Protein AF-A0A4Y7PKW7-F1 (afdb_monomer_lite)

Secondary structure (DSSP, 8-state):
---------------------------PPPPPPPHHHHHHHHHHHHH-SS--HHHHHHHHHHHT--HHHHHH-

Sequence (73 aa):
SPYARADSDISSGHSPQPETPTEPVIKKKRKRADATQLKILNEVYARTAFPTTEERQELAKILNMSARSVQIW

Organism: NCBI:txid50990

Radius of gyration: 25.78 Å; chains: 1; bounding box: 39×68×43 Å

Structure (mmCIF, N/CA/C/O backbone):
data_AF-A0A4Y7PKW7-F1
#
_entry.id   AF-A0A4Y7PKW7-F1
#
loop_
_atom_site.group_PDB
_atom_site.id
_atom_site.type_symbol
_atom_site.label_atom_id
_atom_site.label_alt_id
_atom_site.label_comp_id
_atom_site.label_asym_id
_atom_site.label_entity_id
_atom_site.label_seq_id
_atom_site.pdbx_PDB_ins_code
_atom_site.Cartn_x
_atom_site.Cartn_y
_atom_site.Cartn_z
_atom_site.occupancy
_atom_site.B_iso_or_equiv
_atom_site.auth_seq_id
_atom_site.auth_comp_id
_atom_site.auth_asym_id
_atom_site.auth_atom_id
_atom_site.pdbx_PDB_model_num
ATOM 1 N N . SER A 1 1 ? -9.717 57.369 -32.021 1.00 43.75 1 SER A N 1
ATOM 2 C CA . SER A 1 1 ? -9.334 56.128 -32.718 1.00 43.75 1 SER A CA 1
ATOM 3 C C . SER A 1 1 ? -8.602 55.197 -31.766 1.00 43.75 1 SER A C 1
ATOM 5 O O . SER A 1 1 ? -7.726 55.682 -31.059 1.00 43.75 1 SER A O 1
ATOM 7 N N . PRO A 1 2 ? -8.991 53.914 -31.687 1.00 60.06 2 PRO A N 1
ATOM 8 C CA . PRO A 1 2 ? -8.398 52.910 -30.806 1.00 60.06 2 PRO A CA 1
ATOM 9 C C . PRO A 1 2 ? -7.176 52.227 -31.459 1.00 60.06 2 PRO A C 1
ATOM 11 O O . PRO A 1 2 ? -7.142 52.062 -32.672 1.00 60.06 2 PRO A O 1
ATOM 14 N N . TYR A 1 3 ? -6.222 51.803 -30.623 1.00 49.34 3 TYR A N 1
ATOM 15 C CA . TYR A 1 3 ? -5.026 50.988 -30.912 1.00 49.34 3 TYR A CA 1
ATOM 16 C C . TYR A 1 3 ? -3.864 51.623 -31.697 1.00 49.34 3 TYR A C 1
ATOM 18 O O . TYR A 1 3 ? -3.642 51.336 -32.867 1.00 49.34 3 TYR A O 1
ATOM 26 N N . ALA A 1 4 ? -2.995 52.331 -30.972 1.00 59.69 4 ALA A N 1
ATOM 27 C CA . ALA A 1 4 ? -1.553 52.195 -31.173 1.00 59.69 4 ALA A CA 1
ATOM 28 C C . ALA A 1 4 ? -1.044 51.241 -30.082 1.00 59.69 4 ALA A C 1
ATOM 30 O O . ALA A 1 4 ? -0.906 51.620 -28.920 1.00 59.69 4 ALA A O 1
ATOM 31 N N . ARG A 1 5 ? -0.883 49.960 -30.424 1.00 57.81 5 ARG A N 1
ATOM 32 C CA . ARG A 1 5 ? -0.323 48.952 -29.522 1.00 57.81 5 ARG A CA 1
ATOM 33 C C . ARG A 1 5 ? 1.187 49.195 -29.483 1.00 57.81 5 ARG A C 1
ATOM 35 O O . ARG A 1 5 ? 1.893 48.789 -30.394 1.00 57.81 5 ARG A O 1
ATOM 42 N N . ALA A 1 6 ? 1.652 49.943 -28.486 1.00 57.94 6 ALA A N 1
ATOM 43 C CA . ALA A 1 6 ? 3.072 50.028 -28.188 1.00 57.94 6 ALA A CA 1
ATOM 44 C C . ALA A 1 6 ? 3.521 48.645 -27.701 1.00 57.94 6 ALA A C 1
ATOM 46 O O . ALA A 1 6 ? 3.071 48.191 -26.645 1.00 57.94 6 ALA A O 1
ATOM 47 N N . ASP A 1 7 ? 4.347 47.970 -28.501 1.00 55.22 7 ASP A N 1
ATOM 48 C CA . ASP A 1 7 ? 5.157 46.835 -28.069 1.00 55.22 7 ASP A CA 1
ATOM 49 C C . ASP A 1 7 ? 5.964 47.294 -26.858 1.00 55.22 7 ASP A C 1
ATOM 51 O O . ASP A 1 7 ? 6.966 48.001 -26.958 1.00 55.22 7 ASP A O 1
ATOM 55 N N . SER A 1 8 ? 5.436 46.971 -25.682 1.00 56.97 8 SER A N 1
ATOM 56 C CA . SER A 1 8 ? 6.154 47.126 -24.433 1.00 56.97 8 SER A CA 1
ATOM 57 C C . SER A 1 8 ? 7.168 45.999 -24.421 1.00 56.97 8 SER A C 1
ATOM 59 O O . SER A 1 8 ? 6.877 44.888 -23.982 1.00 56.97 8 SER A O 1
ATOM 61 N N . ASP A 1 9 ? 8.323 46.315 -24.998 1.00 55.22 9 ASP A N 1
ATOM 62 C CA . ASP A 1 9 ? 9.615 45.694 -24.774 1.00 55.22 9 ASP A CA 1
ATOM 63 C C . ASP A 1 9 ? 9.809 45.545 -23.258 1.00 55.22 9 ASP A C 1
ATOM 65 O O . ASP A 1 9 ? 10.319 46.418 -22.557 1.00 55.22 9 ASP A O 1
ATOM 69 N N . ILE A 1 10 ? 9.300 44.442 -22.708 1.00 58.09 10 ILE A N 1
ATOM 70 C CA . ILE A 1 10 ? 9.744 43.936 -21.418 1.00 58.09 10 ILE A CA 1
ATOM 71 C C . ILE A 1 10 ? 11.114 43.328 -21.671 1.00 58.09 10 ILE A C 1
ATOM 73 O O . ILE A 1 10 ? 11.279 42.117 -21.817 1.00 58.09 10 ILE A O 1
ATOM 77 N N . SER A 1 11 ? 12.089 44.233 -21.718 1.00 55.94 11 SER A N 1
ATOM 78 C CA . SER A 1 11 ? 13.483 44.020 -21.372 1.00 55.94 11 SER A CA 1
ATOM 79 C C . SER A 1 11 ? 13.544 43.364 -19.989 1.00 55.94 11 SER A C 1
ATOM 81 O O . SER A 1 11 ? 13.727 43.995 -18.949 1.00 55.94 11 SER A O 1
ATOM 83 N N . SER A 1 12 ? 13.290 42.057 -19.961 1.00 51.28 12 SER A N 1
ATOM 84 C CA . SER A 1 12 ? 13.586 41.205 -18.826 1.00 51.28 12 SER A CA 1
ATOM 85 C C . SER A 1 12 ? 15.076 40.938 -18.916 1.00 51.28 12 SER A C 1
ATOM 87 O O . SER A 1 12 ? 15.512 40.098 -19.700 1.00 51.28 12 SER A O 1
ATOM 89 N N . GLY A 1 13 ? 15.853 41.717 -18.162 1.00 52.12 13 GLY A N 1
ATOM 90 C CA . GLY A 1 13 ? 17.296 41.570 -18.043 1.00 52.12 13 GLY A CA 1
ATOM 91 C C . GLY A 1 13 ? 17.676 40.133 -17.695 1.00 52.12 13 GLY A C 1
ATOM 92 O O . GLY A 1 13 ? 17.703 39.745 -16.531 1.00 52.12 13 GLY A O 1
ATOM 93 N N . HIS A 1 14 ? 17.983 39.341 -18.717 1.00 54.66 14 HIS A N 1
ATOM 94 C CA . HIS A 1 14 ? 18.699 38.091 -18.578 1.00 54.66 14 HIS A CA 1
ATOM 95 C C . HIS 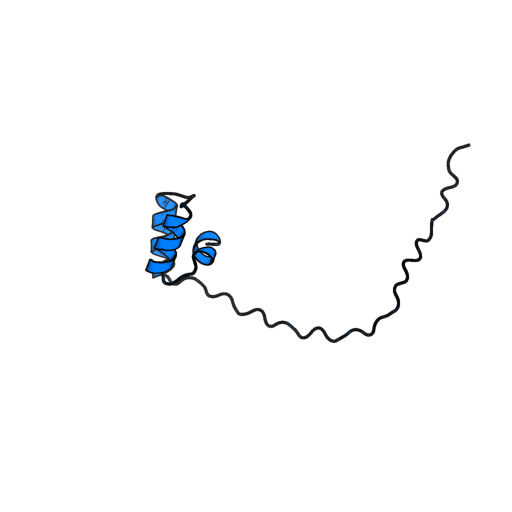A 1 14 ? 20.181 38.428 -18.704 1.00 54.66 14 HIS A C 1
ATOM 97 O O . HIS A 1 14 ? 20.747 38.480 -19.793 1.00 54.66 14 HIS A O 1
ATOM 103 N N . SER A 1 15 ? 20.790 38.747 -17.563 1.00 56.22 15 SER A N 1
ATOM 104 C CA . SER A 1 15 ? 22.243 38.717 -17.436 1.00 56.22 15 SER A CA 1
ATOM 105 C C . SER A 1 15 ? 22.690 37.271 -17.699 1.00 56.22 15 SER A C 1
ATOM 107 O O . SER A 1 15 ? 22.139 36.378 -17.049 1.00 56.22 15 SER A O 1
ATOM 109 N N . PRO A 1 16 ? 23.622 37.000 -18.631 1.00 56.16 16 PRO A N 1
ATOM 110 C CA . PRO A 1 16 ? 24.117 35.651 -18.868 1.00 56.16 16 PRO A CA 1
ATOM 111 C C . PRO A 1 16 ? 24.949 35.227 -17.654 1.00 56.16 16 PRO A C 1
ATOM 113 O O . PRO A 1 16 ? 26.135 35.531 -17.533 1.00 56.16 16 PRO A O 1
ATOM 116 N N . GLN A 1 17 ? 24.291 34.576 -16.699 1.00 48.19 17 GLN A N 1
ATOM 117 C CA . GLN A 1 17 ? 24.946 33.909 -15.587 1.00 48.19 17 GLN A CA 1
ATOM 118 C C . GLN A 1 17 ? 25.707 32.702 -16.158 1.00 48.19 17 GLN A C 1
ATOM 120 O O . GLN A 1 17 ? 25.124 31.951 -16.936 1.00 48.19 17 GLN A O 1
ATOM 125 N N . PRO A 1 18 ? 26.991 32.498 -15.813 1.00 57.28 18 PRO A N 1
ATOM 126 C CA . PRO A 1 18 ? 27.751 31.363 -16.314 1.00 57.28 18 PRO A CA 1
ATOM 127 C C . PRO A 1 18 ? 27.056 30.067 -15.895 1.00 57.28 18 PRO A C 1
ATOM 129 O O . PRO A 1 18 ? 26.869 29.806 -14.706 1.00 57.28 18 PRO A O 1
ATOM 132 N N . GLU A 1 19 ? 26.663 29.296 -16.904 1.00 53.44 19 GLU A N 1
ATOM 133 C CA . GLU A 1 19 ? 26.093 27.957 -16.828 1.00 53.44 19 GLU A CA 1
ATOM 134 C C . GLU A 1 19 ? 26.959 27.099 -15.888 1.00 53.44 19 GLU A C 1
ATOM 136 O O . GLU A 1 19 ? 28.042 26.632 -16.252 1.00 53.44 19 GLU A O 1
ATOM 141 N N . THR A 1 20 ? 26.527 26.908 -14.642 1.00 59.56 20 THR A N 1
ATOM 142 C CA . THR A 1 20 ? 27.135 25.895 -13.784 1.00 59.56 20 THR A CA 1
ATOM 143 C C . THR A 1 20 ? 26.756 24.529 -14.362 1.00 59.56 20 THR A C 1
ATOM 145 O O . THR A 1 20 ? 25.574 24.295 -14.640 1.00 59.56 20 THR A O 1
ATOM 148 N N . PRO A 1 21 ? 27.712 23.604 -14.575 1.00 58.38 21 PRO A N 1
ATOM 149 C CA . PRO A 1 21 ? 27.387 22.271 -15.055 1.00 58.38 21 PRO A CA 1
ATOM 150 C C . PRO A 1 21 ? 26.464 21.617 -14.030 1.00 58.38 21 PRO A C 1
ATOM 152 O O . PRO A 1 21 ? 26.877 21.295 -12.917 1.00 58.38 21 PRO A O 1
ATOM 155 N N . THR A 1 22 ? 25.189 21.466 -14.383 1.00 59.41 22 THR A N 1
ATOM 156 C CA . THR A 1 22 ? 24.238 20.710 -13.574 1.00 59.41 22 THR A CA 1
ATOM 157 C C . THR A 1 22 ? 24.667 19.254 -13.659 1.00 59.41 22 THR A C 1
ATOM 159 O O . THR A 1 22 ? 24.385 18.565 -14.639 1.00 59.41 22 THR A O 1
ATOM 162 N N . GLU A 1 23 ? 25.421 18.813 -12.653 1.00 62.75 23 GLU A N 1
ATOM 163 C CA . GLU A 1 23 ? 25.792 17.419 -12.458 1.00 62.75 23 GLU A CA 1
ATOM 164 C C . GLU A 1 23 ? 24.533 16.552 -12.624 1.00 62.75 23 GLU A C 1
ATOM 166 O O . GLU A 1 23 ? 23.487 16.863 -12.036 1.00 62.75 23 GLU A O 1
ATOM 171 N N . PRO A 1 24 ? 24.569 15.490 -13.448 1.00 61.28 24 PRO A N 1
ATOM 172 C CA . PRO A 1 24 ? 23.409 14.642 -13.635 1.00 61.28 24 PRO A CA 1
ATOM 173 C C . PRO A 1 24 ? 23.114 13.964 -12.301 1.00 61.28 24 PRO A C 1
ATOM 175 O O . PRO A 1 24 ? 23.785 13.010 -11.915 1.00 61.28 24 PRO A O 1
ATOM 178 N N . VAL A 1 25 ? 22.094 14.450 -11.589 1.00 63.47 25 VAL A N 1
ATOM 179 C CA . VAL A 1 25 ? 21.559 13.788 -10.399 1.00 63.47 25 VAL A CA 1
ATOM 180 C C . VAL A 1 25 ? 21.129 12.394 -10.838 1.00 63.47 25 VAL A C 1
ATOM 182 O O . VAL A 1 25 ? 20.066 12.215 -11.440 1.00 63.47 25 VAL A O 1
ATOM 185 N N . ILE A 1 26 ? 21.984 11.400 -10.587 1.00 64.19 26 ILE A N 1
ATOM 186 C CA . ILE A 1 26 ? 21.724 9.998 -10.897 1.00 64.19 26 ILE A CA 1
ATOM 187 C C . ILE A 1 26 ? 20.529 9.595 -10.039 1.00 64.19 26 ILE A C 1
ATOM 189 O O . ILE A 1 26 ? 20.652 9.267 -8.859 1.00 64.19 26 ILE A O 1
ATOM 193 N N . LYS A 1 27 ? 19.333 9.678 -10.629 1.00 62.41 27 LYS A N 1
ATOM 194 C CA . LYS A 1 27 ? 18.079 9.314 -9.976 1.00 62.41 27 LYS A CA 1
ATOM 195 C C . LYS A 1 27 ? 18.219 7.870 -9.517 1.00 62.41 27 LYS A C 1
ATOM 197 O O . LYS A 1 27 ? 18.349 6.959 -10.337 1.00 62.41 27 LYS A O 1
ATOM 202 N N . LYS A 1 28 ? 18.217 7.668 -8.199 1.00 63.78 28 LYS A N 1
ATOM 203 C CA . LYS A 1 28 ? 18.275 6.345 -7.575 1.00 63.78 28 LYS A CA 1
ATOM 204 C C . LYS A 1 28 ? 17.253 5.436 -8.265 1.00 63.78 28 LYS A C 1
ATOM 206 O O . LYS A 1 28 ? 16.063 5.755 -8.294 1.00 63.78 28 LYS A O 1
ATOM 211 N N . LYS A 1 29 ? 17.726 4.340 -8.872 1.00 66.12 29 LYS A N 1
ATOM 212 C CA . LYS A 1 29 ? 16.876 3.395 -9.611 1.00 66.12 29 LYS A CA 1
ATOM 213 C C . LYS A 1 29 ? 15.720 2.951 -8.707 1.00 66.12 29 LYS A C 1
ATOM 215 O O . LYS A 1 29 ? 15.942 2.546 -7.565 1.00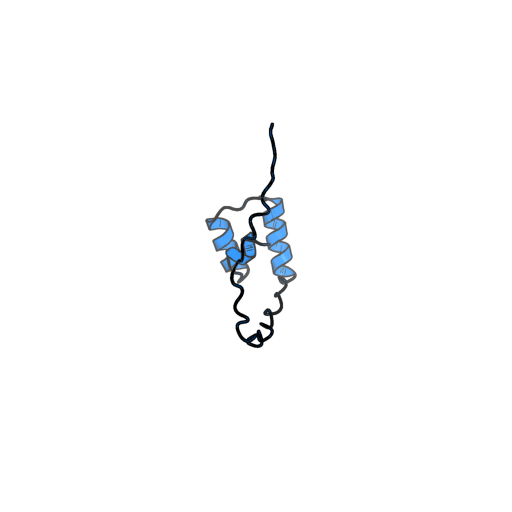 66.12 29 LYS A O 1
ATOM 220 N N . ARG A 1 30 ? 14.486 3.064 -9.210 1.00 69.12 30 ARG A N 1
ATOM 221 C CA . ARG A 1 30 ? 13.268 2.667 -8.487 1.00 69.12 30 ARG A CA 1
ATOM 222 C C . ARG A 1 30 ? 13.366 1.186 -8.104 1.00 69.12 30 ARG A C 1
ATOM 224 O O . ARG A 1 30 ? 13.612 0.352 -8.971 1.00 69.12 30 ARG A O 1
ATOM 231 N N . LYS A 1 31 ? 13.150 0.857 -6.827 1.00 72.94 31 LYS A N 1
ATOM 232 C CA . LYS A 1 31 ? 12.965 -0.534 -6.391 1.00 72.94 31 LYS A CA 1
ATOM 233 C C . LYS A 1 31 ? 11.548 -0.966 -6.758 1.00 72.94 31 LYS A C 1
ATOM 235 O O . LYS A 1 31 ? 10.594 -0.303 -6.356 1.00 72.94 31 LYS A O 1
ATOM 240 N N . ARG A 1 32 ? 11.414 -2.042 -7.536 1.00 78.19 32 ARG A N 1
ATOM 241 C CA . ARG A 1 32 ? 10.117 -2.705 -7.711 1.00 78.19 32 ARG A CA 1
ATOM 242 C C . ARG A 1 32 ? 9.769 -3.450 -6.424 1.00 78.19 32 ARG A C 1
ATOM 244 O O . ARG A 1 32 ? 10.673 -3.941 -5.752 1.00 78.19 32 ARG A O 1
ATOM 251 N N . ALA A 1 33 ? 8.482 -3.490 -6.095 1.00 82.81 33 ALA A N 1
ATOM 252 C CA . ALA A 1 33 ? 7.989 -4.345 -5.026 1.00 82.81 33 ALA A CA 1
ATOM 253 C C . ALA A 1 33 ? 8.227 -5.819 -5.398 1.00 82.81 33 ALA A C 1
ATOM 255 O O . ALA A 1 33 ? 8.120 -6.189 -6.571 1.00 82.81 33 ALA A O 1
ATOM 256 N N . ASP A 1 34 ? 8.580 -6.628 -4.405 1.00 88.06 34 ASP A N 1
ATOM 257 C CA . ASP A 1 34 ? 8.771 -8.072 -4.527 1.00 88.06 34 ASP A CA 1
ATOM 258 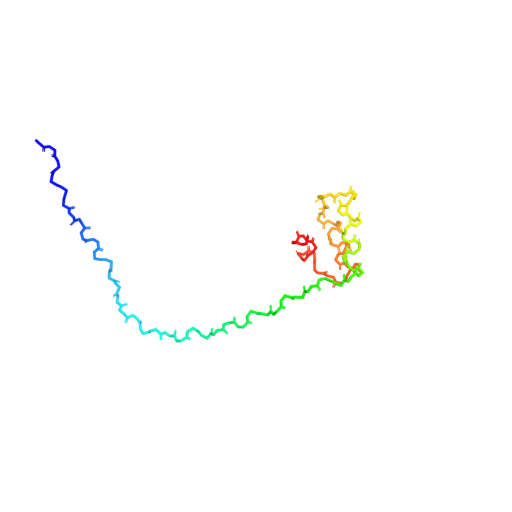C C . ASP A 1 34 ? 7.453 -8.779 -4.892 1.00 88.06 34 ASP A C 1
ATOM 260 O O . ASP A 1 34 ? 6.368 -8.273 -4.598 1.00 88.06 34 ASP A O 1
ATOM 264 N N . ALA A 1 35 ? 7.516 -9.966 -5.501 1.00 88.81 35 ALA A N 1
ATOM 265 C CA . ALA A 1 35 ? 6.321 -10.727 -5.874 1.00 88.81 35 ALA A CA 1
ATOM 266 C C . ALA A 1 35 ? 5.409 -11.025 -4.668 1.00 88.81 35 ALA A C 1
ATOM 268 O O . ALA A 1 35 ? 4.183 -10.997 -4.797 1.00 88.81 35 ALA A O 1
ATOM 269 N N . THR A 1 36 ? 5.992 -11.247 -3.487 1.00 89.19 36 THR A N 1
ATOM 270 C CA . THR A 1 36 ? 5.238 -11.452 -2.240 1.00 89.19 36 THR A CA 1
ATOM 271 C C . THR A 1 36 ? 4.530 -10.170 -1.804 1.00 89.19 36 THR A C 1
ATOM 273 O O . THR A 1 36 ? 3.360 -10.199 -1.424 1.00 89.19 36 THR A O 1
ATOM 276 N N . GLN A 1 37 ? 5.214 -9.028 -1.933 1.00 92.06 37 GLN A N 1
ATOM 277 C CA . GLN A 1 37 ? 4.649 -7.715 -1.617 1.00 92.06 37 GLN A CA 1
ATOM 278 C C . GLN A 1 37 ? 3.489 -7.376 -2.558 1.00 92.06 37 GLN A C 1
ATOM 280 O O . GLN A 1 37 ? 2.434 -6.949 -2.100 1.00 92.06 37 GLN A O 1
ATOM 285 N N . LEU A 1 38 ? 3.649 -7.637 -3.859 1.00 93.00 38 LEU A N 1
ATOM 286 C CA . LEU A 1 38 ? 2.598 -7.427 -4.855 1.00 93.00 38 LEU A CA 1
ATOM 287 C C . LEU A 1 38 ? 1.342 -8.251 -4.562 1.00 93.00 38 LEU A C 1
ATOM 289 O O . LEU A 1 38 ? 0.242 -7.737 -4.735 1.0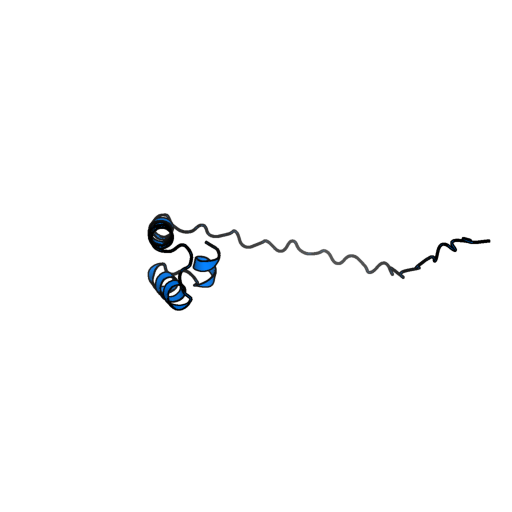0 93.00 38 LEU A O 1
ATOM 293 N N . LYS A 1 39 ? 1.478 -9.508 -4.123 1.00 94.25 39 LYS A N 1
ATOM 294 C CA . LYS A 1 39 ? 0.319 -10.349 -3.786 1.00 94.25 39 LYS A CA 1
ATOM 295 C C . LYS A 1 39 ? -0.534 -9.726 -2.685 1.00 94.25 39 LYS A C 1
ATOM 297 O O . LYS A 1 39 ? -1.720 -9.505 -2.895 1.00 94.25 39 LYS A O 1
ATOM 302 N N . ILE A 1 40 ? 0.086 -9.376 -1.562 1.00 92.62 40 ILE A N 1
ATOM 303 C CA . ILE A 1 40 ? -0.617 -8.809 -0.404 1.00 92.62 40 ILE A CA 1
ATOM 304 C C . ILE A 1 40 ? -1.246 -7.459 -0.757 1.00 92.62 40 ILE A C 1
ATOM 306 O O . ILE A 1 40 ? -2.397 -7.204 -0.416 1.00 92.62 40 ILE A O 1
ATOM 310 N N . LEU A 1 41 ? -0.519 -6.598 -1.473 1.00 93.44 41 LEU A N 1
ATOM 311 C CA . LEU A 1 41 ? -1.047 -5.297 -1.875 1.00 93.44 41 LEU A CA 1
ATOM 312 C C . LEU A 1 41 ? -2.266 -5.434 -2.812 1.00 93.44 41 LEU A C 1
ATOM 314 O O . LEU A 1 41 ? -3.247 -4.713 -2.642 1.00 93.44 41 LEU A O 1
ATOM 318 N N . ASN A 1 42 ? -2.261 -6.408 -3.733 1.00 94.75 42 ASN A N 1
ATOM 319 C CA . ASN A 1 42 ? -3.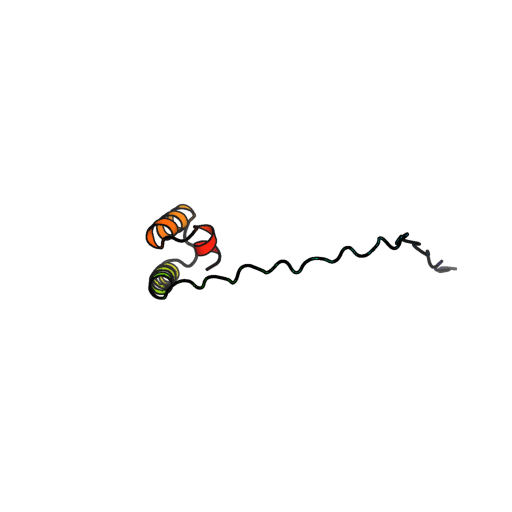429 -6.719 -4.567 1.00 94.75 42 ASN A CA 1
ATOM 320 C C . ASN A 1 42 ? -4.597 -7.296 -3.752 1.00 94.75 42 ASN A C 1
ATOM 322 O O . ASN A 1 42 ? -5.745 -6.942 -4.011 1.00 94.75 42 ASN A O 1
ATOM 326 N N . GLU A 1 43 ? -4.333 -8.160 -2.767 1.00 94.19 43 GLU A N 1
ATOM 327 C CA . GLU A 1 43 ? -5.374 -8.694 -1.877 1.00 94.19 43 GLU A CA 1
ATOM 328 C C . GLU A 1 43 ? -6.064 -7.588 -1.076 1.00 94.19 43 GLU A C 1
ATOM 330 O O . GLU A 1 43 ? -7.288 -7.593 -0.943 1.00 94.19 43 GLU A O 1
ATOM 335 N N . VAL A 1 44 ? -5.296 -6.621 -0.565 1.00 93.56 44 VAL A N 1
ATOM 336 C CA . VAL A 1 44 ? -5.849 -5.447 0.120 1.00 93.56 44 VAL A CA 1
ATOM 337 C C . VAL A 1 44 ? -6.665 -4.613 -0.850 1.00 93.56 44 VAL A C 1
ATOM 339 O O . VAL A 1 44 ? -7.804 -4.294 -0.532 1.00 93.56 44 VAL A O 1
ATOM 342 N N . TYR A 1 45 ? -6.128 -4.310 -2.033 1.00 94.00 45 TYR A N 1
ATOM 343 C CA . TYR A 1 45 ? -6.828 -3.516 -3.041 1.00 94.00 45 TYR A CA 1
ATOM 344 C C . TYR A 1 45 ? -8.166 -4.146 -3.456 1.00 94.00 45 TYR A C 1
ATOM 346 O O . TYR A 1 45 ? -9.165 -3.446 -3.609 1.00 94.00 45 TYR A O 1
ATOM 354 N N . ALA A 1 46 ? -8.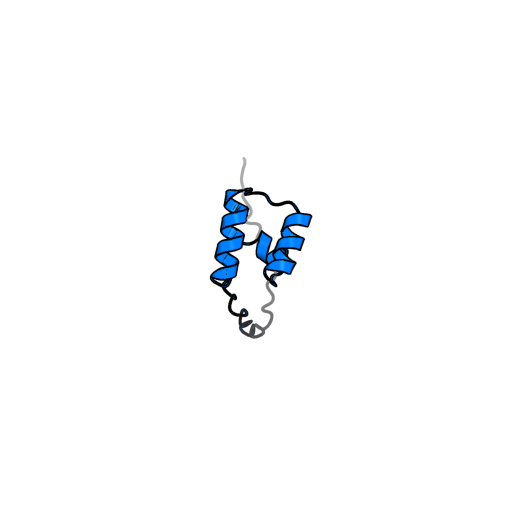211 -5.478 -3.562 1.00 94.88 46 ALA A N 1
ATOM 355 C CA . ALA A 1 46 ? -9.436 -6.220 -3.842 1.00 94.88 46 ALA A CA 1
ATOM 356 C C . ALA A 1 46 ? -10.484 -6.108 -2.718 1.00 94.88 46 ALA A C 1
ATOM 358 O O . ALA A 1 46 ? -11.679 -6.187 -2.996 1.00 94.88 46 ALA A O 1
ATOM 359 N N . ARG A 1 47 ? -10.062 -5.922 -1.459 1.00 93.69 47 ARG A N 1
ATOM 360 C CA . ARG A 1 47 ? -10.963 -5.695 -0.312 1.00 93.69 47 ARG A CA 1
ATOM 361 C C . ARG A 1 47 ? -11.375 -4.232 -0.193 1.00 93.69 47 ARG A C 1
ATOM 363 O O . ARG A 1 47 ? -12.541 -3.935 0.042 1.00 93.69 47 ARG A O 1
ATOM 370 N N . THR A 1 48 ? -10.409 -3.328 -0.317 1.00 90.88 48 THR A N 1
ATOM 371 C CA . THR A 1 48 ? -10.588 -1.883 -0.233 1.00 90.88 48 THR A CA 1
ATOM 372 C C . THR A 1 48 ? -9.561 -1.165 -1.104 1.00 90.88 48 THR A C 1
ATOM 374 O O . THR A 1 48 ? -8.352 -1.240 -0.888 1.00 90.88 48 THR A O 1
ATOM 377 N N . ALA A 1 49 ? -10.051 -0.403 -2.081 1.00 90.50 49 ALA A N 1
ATOM 378 C CA . ALA A 1 49 ? -9.213 0.458 -2.913 1.00 90.50 49 ALA A CA 1
ATOM 379 C C . ALA A 1 49 ? -8.719 1.715 -2.167 1.00 90.50 49 ALA A C 1
ATOM 381 O O . ALA A 1 49 ? -7.841 2.422 -2.660 1.00 90.50 49 ALA A O 1
ATOM 382 N N . PHE A 1 50 ? -9.275 2.000 -0.983 1.00 90.19 50 PHE A N 1
ATOM 383 C CA . PHE A 1 50 ? -8.972 3.187 -0.185 1.00 90.19 50 PHE A CA 1
ATOM 384 C C . PHE A 1 50 ? -8.617 2.791 1.255 1.00 90.19 50 PHE A C 1
ATOM 386 O O . PHE A 1 50 ? -9.381 3.085 2.177 1.00 90.19 50 PHE A O 1
ATOM 393 N N . PRO A 1 51 ? -7.471 2.120 1.477 1.00 91.94 51 PRO A N 1
ATOM 394 C CA . PRO A 1 51 ? -7.033 1.781 2.825 1.00 91.94 51 PRO A CA 1
ATOM 395 C C . PRO A 1 51 ? -6.814 3.055 3.646 1.00 91.94 51 PRO A C 1
ATOM 397 O O . PRO A 1 51 ? -6.278 4.052 3.148 1.00 91.94 51 PRO A O 1
ATOM 400 N N . THR A 1 52 ? -7.196 3.021 4.916 1.00 94.88 52 THR A N 1
ATOM 401 C CA . THR A 1 52 ? -7.001 4.120 5.869 1.00 94.88 52 THR A CA 1
ATOM 402 C C . THR A 1 52 ? -5.520 4.325 6.212 1.00 94.88 52 THR A C 1
ATOM 404 O O . THR A 1 52 ? -4.639 3.549 5.832 1.00 94.88 52 THR A O 1
ATOM 407 N N . THR A 1 53 ? -5.198 5.416 6.912 1.00 94.38 53 THR A N 1
ATOM 408 C CA . THR A 1 53 ? -3.809 5.710 7.301 1.00 94.38 53 THR A CA 1
ATOM 409 C C . THR A 1 53 ? -3.223 4.634 8.217 1.00 94.38 53 THR A C 1
ATOM 411 O O . THR A 1 53 ? -2.067 4.264 8.017 1.00 94.38 53 THR A O 1
ATOM 414 N N . GLU A 1 54 ? -4.003 4.108 9.165 1.00 94.38 54 GLU A N 1
ATOM 415 C CA . GLU A 1 54 ? -3.571 3.006 10.035 1.00 94.38 54 GLU A CA 1
ATOM 416 C C . GLU A 1 54 ? -3.327 1.721 9.243 1.00 94.38 54 GLU A C 1
ATOM 418 O O . GLU A 1 54 ? -2.250 1.139 9.356 1.00 94.38 54 GLU A O 1
ATOM 423 N N . GLU A 1 55 ? -4.244 1.341 8.349 1.00 93.00 55 GLU A N 1
ATOM 424 C CA . GLU A 1 55 ? -4.071 0.150 7.506 1.00 93.00 55 GLU A CA 1
ATOM 425 C C . GLU A 1 55 ? -2.809 0.248 6.638 1.00 93.00 55 GLU A C 1
ATOM 427 O O . GLU A 1 55 ? -2.035 -0.705 6.539 1.00 93.00 55 GLU A O 1
ATOM 432 N N . ARG A 1 56 ? -2.519 1.427 6.064 1.00 94.94 56 ARG A N 1
ATOM 433 C CA . ARG A 1 56 ? -1.267 1.640 5.315 1.00 94.94 56 ARG A CA 1
ATOM 434 C C . ARG A 1 56 ? -0.025 1.506 6.198 1.00 94.94 56 ARG A C 1
ATOM 436 O O . ARG A 1 56 ? 1.002 1.027 5.716 1.00 94.94 56 ARG A O 1
ATOM 443 N N . GLN A 1 57 ? -0.081 1.936 7.460 1.00 96.12 57 GLN A N 1
ATOM 444 C CA . GLN A 1 57 ? 1.028 1.772 8.407 1.00 96.12 57 GLN A CA 1
ATOM 445 C C . GLN A 1 57 ? 1.223 0.311 8.821 1.00 96.12 57 GLN A C 1
ATOM 447 O O . GLN A 1 57 ? 2.360 -0.129 8.982 1.00 96.12 57 GLN A O 1
ATOM 452 N N . GLU A 1 58 ? 0.144 -0.446 8.973 1.00 94.69 58 GLU A N 1
ATOM 453 C CA . GLU A 1 58 ? 0.205 -1.869 9.287 1.00 94.69 58 GLU A CA 1
ATOM 454 C C . GLU A 1 58 ? 0.787 -2.675 8.121 1.00 94.69 58 GLU A C 1
ATOM 456 O O . GLU A 1 58 ? 1.760 -3.411 8.295 1.00 94.69 58 GLU A O 1
ATOM 461 N N . LEU A 1 59 ? 0.307 -2.432 6.899 1.00 93.81 59 LEU A N 1
ATOM 462 C CA . LEU A 1 59 ? 0.853 -3.049 5.686 1.00 93.81 59 LEU A CA 1
ATOM 463 C C . LEU A 1 59 ? 2.325 -2.706 5.476 1.00 93.81 59 LEU A C 1
ATOM 465 O O . LEU A 1 59 ? 3.112 -3.565 5.091 1.00 93.81 59 LEU A O 1
ATOM 469 N N . ALA A 1 60 ? 2.725 -1.471 5.773 1.00 94.00 60 ALA A N 1
ATOM 470 C CA . ALA A 1 60 ? 4.122 -1.059 5.734 1.00 94.00 60 ALA A CA 1
ATOM 471 C C . ALA A 1 60 ? 5.009 -1.917 6.655 1.00 94.00 60 ALA A C 1
ATOM 473 O O . ALA A 1 60 ? 6.072 -2.369 6.224 1.00 94.00 60 ALA A O 1
ATOM 474 N N . LYS A 1 61 ? 4.555 -2.199 7.886 1.00 94.31 61 LYS A N 1
ATOM 475 C CA . LYS A 1 61 ? 5.270 -3.067 8.838 1.00 94.31 61 LYS A CA 1
ATOM 476 C C . LYS A 1 61 ? 5.358 -4.505 8.325 1.00 94.31 61 LYS A C 1
ATOM 478 O O . LYS A 1 61 ? 6.439 -5.082 8.345 1.00 94.31 61 LYS A O 1
ATOM 483 N N . ILE A 1 62 ? 4.249 -5.052 7.820 1.00 92.25 62 ILE A N 1
ATOM 484 C CA . ILE A 1 62 ? 4.169 -6.438 7.325 1.00 92.25 62 ILE A CA 1
ATOM 485 C C . ILE A 1 62 ? 5.051 -6.638 6.085 1.00 92.25 62 ILE A C 1
ATOM 487 O O . ILE A 1 62 ? 5.772 -7.625 5.973 1.00 92.25 62 ILE A O 1
ATOM 491 N N . LEU A 1 63 ? 5.013 -5.689 5.149 1.00 91.06 63 LEU A N 1
ATOM 492 C CA . LEU A 1 63 ? 5.729 -5.764 3.874 1.00 91.06 63 LEU A CA 1
ATOM 493 C C . LEU A 1 63 ? 7.167 -5.256 3.955 1.00 91.06 63 LEU A C 1
ATOM 495 O O . LEU A 1 63 ? 7.891 -5.320 2.960 1.00 91.06 63 LEU A O 1
ATOM 499 N N . ASN A 1 64 ? 7.573 -4.710 5.103 1.00 91.62 64 ASN A N 1
ATOM 500 C CA . ASN A 1 64 ? 8.825 -3.980 5.275 1.00 91.62 64 ASN A CA 1
ATOM 501 C C . ASN A 1 64 ? 9.002 -2.876 4.199 1.00 91.62 64 ASN A C 1
ATOM 503 O O . ASN A 1 64 ? 10.081 -2.674 3.631 1.00 91.62 64 ASN A O 1
ATOM 507 N N . MET A 1 65 ? 7.903 -2.180 3.890 1.00 90.88 65 MET A N 1
ATOM 508 C CA . MET A 1 65 ? 7.822 -1.037 2.974 1.00 90.88 65 MET A CA 1
ATOM 509 C C . MET A 1 65 ? 7.506 0.236 3.765 1.00 90.88 65 MET A C 1
ATOM 511 O O . MET A 1 65 ? 7.082 0.172 4.910 1.00 90.88 65 MET A O 1
ATOM 515 N N . SER A 1 66 ? 7.683 1.422 3.175 1.00 93.06 66 SER A N 1
ATOM 516 C CA . SER A 1 66 ? 7.192 2.651 3.815 1.00 93.06 66 SER A CA 1
ATOM 517 C C . SER A 1 66 ? 5.690 2.824 3.555 1.00 93.06 66 SER A C 1
ATOM 519 O O . SER A 1 66 ? 5.220 2.491 2.467 1.00 93.06 66 SER A O 1
ATOM 521 N N . ALA A 1 67 ? 4.935 3.416 4.488 1.00 92.69 67 ALA A N 1
ATOM 522 C CA . ALA A 1 67 ? 3.509 3.716 4.270 1.00 92.69 67 ALA A CA 1
ATOM 523 C C . ALA A 1 67 ? 3.286 4.608 3.034 1.00 92.69 67 ALA A C 1
ATOM 525 O O . ALA A 1 67 ? 2.285 4.486 2.331 1.00 92.69 67 ALA A O 1
ATOM 526 N N . ARG A 1 68 ? 4.266 5.465 2.714 1.00 92.31 68 ARG A N 1
ATOM 527 C CA . ARG A 1 68 ? 4.271 6.263 1.487 1.00 92.31 68 ARG A CA 1
ATOM 528 C C . ARG A 1 68 ? 4.429 5.399 0.234 1.00 92.31 68 ARG A C 1
ATOM 530 O O . ARG A 1 68 ? 3.787 5.687 -0.767 1.00 92.31 68 ARG A O 1
ATOM 537 N N . SER A 1 69 ? 5.253 4.351 0.287 1.00 90.62 69 SER A N 1
ATOM 538 C CA . SER A 1 69 ? 5.395 3.373 -0.798 1.00 90.62 69 SER A CA 1
ATOM 539 C C . SER A 1 69 ? 4.098 2.601 -1.026 1.00 90.62 69 SER A C 1
ATOM 541 O O . SER A 1 69 ? 3.727 2.435 -2.175 1.00 90.62 69 SER A O 1
ATOM 543 N N . VAL A 1 70 ? 3.403 2.196 0.044 1.00 91.25 70 VAL A N 1
ATOM 544 C CA . VAL A 1 70 ? 2.090 1.524 -0.027 1.00 91.25 70 VAL A CA 1
ATOM 545 C C . VAL A 1 70 ? 1.008 2.443 -0.603 1.00 91.25 70 VAL A C 1
ATOM 547 O O . VAL A 1 70 ? 0.137 1.969 -1.303 1.00 91.25 70 VAL A O 1
ATOM 550 N N . GLN A 1 71 ? 1.060 3.753 -0.340 1.00 93.50 71 GLN A N 1
ATOM 551 C CA . GLN A 1 71 ? 0.100 4.719 -0.896 1.00 93.50 71 GLN A CA 1
ATOM 552 C C . GLN A 1 71 ? 0.326 5.029 -2.388 1.00 93.50 71 GLN A C 1
ATOM 554 O O . GLN A 1 71 ? -0.610 5.401 -3.085 1.00 93.50 71 GLN A O 1
ATOM 559 N N . ILE A 1 72 ? 1.585 5.026 -2.840 1.00 90.81 72 ILE A N 1
ATOM 560 C CA . ILE A 1 72 ? 1.935 5.292 -4.248 1.00 90.81 72 ILE A CA 1
ATOM 561 C C . ILE A 1 72 ? 1.702 4.049 -5.111 1.00 90.81 72 ILE A C 1
ATOM 563 O O . ILE A 1 72 ? 1.483 4.186 -6.315 1.00 90.81 72 ILE A O 1
ATOM 567 N N . TRP A 1 73 ? 1.852 2.875 -4.499 1.00 90.88 73 TRP A N 1
ATOM 568 C CA . TRP A 1 73 ? 1.537 1.597 -5.112 1.00 90.88 73 TRP A CA 1
ATOM 569 C C . TRP A 1 73 ? 0.029 1.473 -5.306 1.00 90.88 73 TRP A C 1
ATOM 571 O O . TRP A 1 73 ? -0.355 1.095 -6.432 1.00 90.88 73 TRP A O 1
#

InterPro domains:
  IPR001356 Homeodomain [PF00046] (27-73)
  IPR001356 Homeodomain [PS50071] (24-73)
  IPR001356 Homeodomain [SM00389] (26-73)
  IPR001356 Homeodomain [cd00086] (27-73)
  IPR009057 Homedomain-like superfamily [SSF46689] (8-73)
  IPR051000 Homeobox DNA-binding [PTHR24324] (12-73)

Foldseek 3Di:
DDDPPPPPPPPPDPDPDPDDPPDPPPPDPDDDQDPVLVVVLVVVCVVPVDDDLVRLPVSCVVSVHHSVVSVVD

pLDDT: mean 77.66, std 17.37, range [43.75, 96.12]